Protein AF-A0A9D6PJ74-F1 (afdb_monomer_lite)

Structure (mmCIF, N/CA/C/O backbone):
data_AF-A0A9D6PJ74-F1
#
_entry.id   AF-A0A9D6PJ74-F1
#
loop_
_atom_site.group_PDB
_atom_site.id
_atom_site.type_symbol
_atom_site.label_atom_id
_atom_site.label_alt_id
_atom_site.label_comp_id
_atom_site.label_asym_id
_atom_site.label_entity_id
_atom_site.label_seq_id
_atom_site.pdbx_PDB_ins_code
_atom_site.Cartn_x
_atom_site.Cartn_y
_atom_site.Cartn_z
_atom_site.occupancy
_atom_site.B_iso_or_equiv
_atom_site.auth_seq_id
_atom_site.auth_comp_id
_atom_site.auth_asym_id
_atom_site.auth_atom_id
_atom_site.pdbx_PDB_model_num
ATOM 1 N N . LEU A 1 1 ? -11.840 10.602 3.437 1.00 65.25 1 LEU A N 1
ATOM 2 C CA . LEU A 1 1 ? -12.946 9.617 3.518 1.00 65.25 1 LEU A CA 1
ATOM 3 C C . LEU A 1 1 ? -13.606 9.613 4.899 1.00 65.25 1 LEU A C 1
ATOM 5 O O . LEU A 1 1 ? -14.796 9.849 4.939 1.00 65.25 1 LEU A O 1
ATOM 9 N N . CYS A 1 2 ? -12.887 9.456 6.018 1.00 75.12 2 CYS A N 1
ATOM 10 C CA . CYS A 1 2 ? -13.463 9.627 7.372 1.00 75.12 2 CYS A CA 1
ATOM 11 C C . CYS A 1 2 ? -13.553 11.087 7.866 1.00 75.12 2 CYS A C 1
ATOM 13 O O . CYS A 1 2 ? -14.169 11.369 8.891 1.00 75.12 2 CYS A O 1
ATOM 15 N N . GLU A 1 3 ? -12.907 12.032 7.181 1.00 78.56 3 GLU A N 1
ATOM 16 C CA . GLU A 1 3 ? -13.025 13.457 7.505 1.00 78.56 3 GLU A CA 1
ATOM 17 C C . GLU A 1 3 ? -14.450 13.947 7.262 1.00 78.56 3 GLU A C 1
ATOM 19 O O . GLU A 1 3 ? -14.976 13.797 6.164 1.00 78.56 3 GLU A O 1
ATOM 24 N N . GLY A 1 4 ? -15.071 14.493 8.309 1.00 84.69 4 GLY A N 1
ATOM 25 C CA . GLY A 1 4 ? -16.483 14.882 8.303 1.00 84.69 4 GLY A CA 1
ATOM 26 C C . GLY A 1 4 ? -17.467 13.724 8.501 1.00 84.69 4 GLY A C 1
ATOM 27 O O . GLY A 1 4 ? -18.651 13.993 8.664 1.00 84.69 4 GLY A O 1
ATOM 28 N N . HIS A 1 5 ? -16.981 12.477 8.544 1.00 89.25 5 HIS A N 1
ATOM 29 C CA . HIS A 1 5 ? -17.800 11.261 8.559 1.00 89.25 5 HIS A CA 1
ATOM 30 C C . HIS A 1 5 ? -17.267 10.199 9.547 1.00 89.25 5 HIS A C 1
ATOM 32 O O . HIS A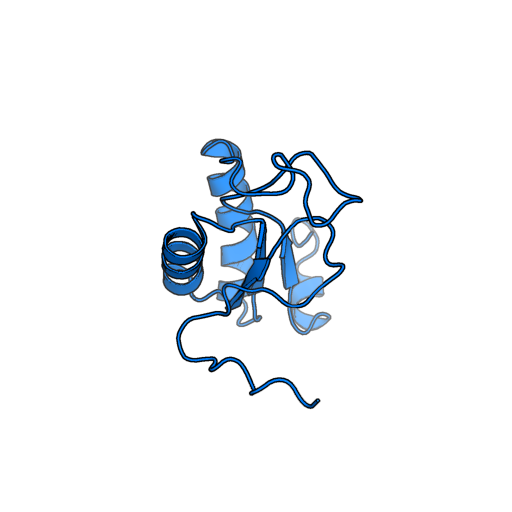 1 5 ? -16.845 9.113 9.130 1.00 89.25 5 HIS A O 1
ATOM 38 N N . PRO A 1 6 ? -17.207 10.495 10.863 1.00 90.00 6 PRO A N 1
ATOM 39 C CA . PRO A 1 6 ? -16.695 9.555 11.866 1.00 90.00 6 PRO A CA 1
ATOM 40 C C . PRO A 1 6 ? -17.534 8.273 11.990 1.00 90.00 6 PRO A C 1
ATOM 42 O O . PRO A 1 6 ? -17.010 7.243 12.411 1.00 90.00 6 PRO A O 1
ATOM 45 N N . GLU A 1 7 ? -18.808 8.305 11.594 1.00 93.06 7 GLU A N 1
ATOM 46 C CA . GLU A 1 7 ? -19.700 7.144 11.545 1.00 93.06 7 GLU A CA 1
ATOM 47 C C . GLU A 1 7 ? -19.166 6.022 10.652 1.00 93.06 7 GLU A C 1
ATOM 49 O O . GLU A 1 7 ? -19.468 4.856 10.882 1.00 93.06 7 GLU A O 1
ATOM 54 N N . LEU A 1 8 ? -18.321 6.338 9.667 1.00 91.50 8 LEU A N 1
ATOM 55 C CA . LEU A 1 8 ? -17.746 5.322 8.790 1.00 91.50 8 LEU A CA 1
ATOM 56 C C . LEU A 1 8 ? -16.874 4.320 9.553 1.00 91.50 8 LEU A C 1
ATOM 58 O O . LEU A 1 8 ? -16.770 3.175 9.118 1.00 91.50 8 LEU A O 1
ATOM 62 N N . PHE A 1 9 ? -16.292 4.701 10.697 1.00 93.75 9 PHE A N 1
ATOM 63 C CA . PHE A 1 9 ? -15.465 3.789 11.492 1.00 93.75 9 PHE A CA 1
ATOM 64 C C . PHE A 1 9 ? -16.248 2.623 12.106 1.00 93.75 9 PHE A C 1
ATOM 66 O O . PHE A 1 9 ? -15.641 1.602 12.408 1.00 93.75 9 PHE A O 1
ATOM 73 N N . SER A 1 10 ? -17.567 2.747 12.289 1.00 94.50 10 SER A N 1
ATOM 74 C CA . SER A 1 10 ? -18.410 1.645 12.777 1.00 94.50 10 SER A CA 1
ATOM 75 C C . SER A 1 10 ? -19.073 0.843 11.657 1.00 94.50 10 SER A C 1
ATOM 77 O O . SER A 1 10 ? -19.746 -0.147 11.939 1.00 94.50 10 SER A O 1
ATOM 79 N N . ILE A 1 11 ? -18.919 1.277 10.404 1.00 95.69 11 ILE A N 1
ATOM 80 C CA . ILE A 1 11 ? -19.569 0.673 9.235 1.00 95.69 11 ILE A CA 1
ATOM 81 C C . ILE A 1 11 ? -18.594 -0.211 8.455 1.00 95.69 11 ILE A C 1
ATOM 83 O O . ILE A 1 11 ? -19.013 -1.205 7.868 1.00 95.69 11 ILE A O 1
ATOM 87 N N . ILE A 1 12 ? -17.311 0.155 8.418 1.00 95.31 12 ILE A N 1
ATOM 88 C CA . ILE A 1 12 ? -16.294 -0.579 7.661 1.00 95.31 12 ILE A CA 1
ATOM 89 C C . ILE A 1 12 ? -15.500 -1.524 8.562 1.00 95.31 12 ILE A C 1
ATOM 91 O O . ILE A 1 12 ? -15.182 -1.195 9.701 1.00 95.31 12 ILE A O 1
ATOM 95 N N . ASP A 1 13 ? -15.071 -2.647 7.996 1.00 97.44 13 ASP A N 1
ATOM 96 C CA . ASP A 1 13 ? -14.175 -3.593 8.670 1.00 97.44 13 ASP A CA 1
ATOM 97 C C . ASP A 1 13 ? -12.688 -3.256 8.476 1.00 97.44 13 ASP A C 1
ATOM 99 O O . ASP A 1 13 ? -11.821 -3.920 9.039 1.00 97.44 13 ASP A O 1
ATOM 103 N N . GLY A 1 14 ? -12.366 -2.254 7.654 1.00 96.31 14 GLY A N 1
ATOM 104 C CA . GLY A 1 14 ? -10.998 -1.871 7.322 1.00 96.31 14 GLY A CA 1
ATOM 105 C C . GLY A 1 14 ? -10.913 -0.921 6.133 1.00 96.31 14 GLY A C 1
ATOM 106 O O . GLY A 1 14 ? -11.917 -0.590 5.503 1.00 96.31 14 GLY A O 1
ATOM 107 N N . ILE A 1 15 ? -9.693 -0.496 5.814 1.00 97.00 15 ILE A N 1
ATOM 108 C CA . ILE A 1 15 ? -9.403 0.358 4.657 1.00 97.00 15 ILE A CA 1
ATOM 109 C C . ILE A 1 15 ? -8.139 -0.113 3.942 1.00 97.00 15 ILE A C 1
ATOM 111 O O . ILE A 1 15 ? -7.214 -0.618 4.579 1.00 97.00 15 ILE A O 1
ATOM 115 N N . ALA A 1 16 ? -8.092 0.072 2.624 1.00 97.62 16 ALA A N 1
ATOM 116 C CA . ALA A 1 16 ? -6.891 -0.110 1.824 1.00 97.62 16 ALA A CA 1
ATOM 117 C C . ALA A 1 16 ? -6.444 1.228 1.224 1.00 97.62 16 ALA A C 1
ATOM 119 O O . ALA A 1 16 ? -7.279 2.006 0.764 1.00 97.62 16 ALA A O 1
ATOM 120 N N . GLN A 1 17 ? -5.136 1.469 1.218 1.00 97.75 17 GLN A N 1
ATOM 121 C CA . GLN A 1 17 ? -4.503 2.562 0.485 1.00 97.75 17 GLN A CA 1
ATOM 122 C C . GLN A 1 17 ? -3.506 1.978 -0.510 1.00 97.75 17 GLN A C 1
ATOM 124 O O . GLN A 1 17 ? -2.742 1.071 -0.177 1.00 97.75 17 GLN A O 1
ATOM 129 N N . GLU A 1 18 ? -3.516 2.513 -1.724 1.00 97.50 18 GLU A N 1
ATOM 130 C CA . GLU A 1 18 ? -2.525 2.204 -2.748 1.00 97.50 18 GLU A CA 1
ATOM 131 C C . GLU A 1 18 ? -1.380 3.218 -2.701 1.00 97.50 18 GLU A C 1
ATOM 133 O O . GLU A 1 18 ? -1.627 4.411 -2.508 1.00 97.50 18 GLU A O 1
ATOM 138 N N . ALA A 1 19 ? -0.157 2.730 -2.910 1.00 97.44 19 ALA A N 1
ATOM 139 C CA . ALA A 1 19 ? 1.057 3.503 -3.138 1.00 97.44 19 ALA A CA 1
ATOM 140 C C . ALA A 1 19 ? 1.237 4.654 -2.139 1.00 97.44 19 ALA A C 1
ATOM 142 O O . ALA A 1 19 ? 1.127 5.824 -2.504 1.00 97.44 19 ALA A O 1
ATOM 143 N N . ILE A 1 20 ? 1.514 4.344 -0.867 1.00 98.38 20 ILE A N 1
ATOM 144 C CA . ILE A 1 20 ? 1.881 5.394 0.092 1.00 98.38 20 ILE A CA 1
ATOM 145 C C . ILE A 1 20 ? 3.270 5.906 -0.278 1.00 98.38 20 ILE A C 1
ATOM 147 O O . ILE A 1 20 ? 3.438 7.102 -0.512 1.00 98.38 20 ILE A O 1
ATOM 151 N N . TRP A 1 21 ? 4.248 5.003 -0.382 1.00 98.69 21 TRP A N 1
ATOM 152 C CA . TRP A 1 21 ? 5.646 5.361 -0.641 1.00 98.69 21 TRP A CA 1
ATOM 153 C C . TRP A 1 21 ? 6.080 5.145 -2.089 1.00 98.69 21 TRP A C 1
ATOM 155 O O . TRP A 1 21 ? 6.863 5.951 -2.593 1.00 98.69 21 TRP A O 1
ATOM 165 N N . TYR A 1 22 ? 5.598 4.083 -2.734 1.00 98.31 22 TYR A N 1
ATOM 166 C CA . TYR A 1 22 ? 6.036 3.648 -4.056 1.00 98.31 22 TYR A CA 1
ATOM 167 C C . TYR A 1 22 ? 4.840 3.405 -4.985 1.00 98.31 22 TYR A C 1
ATOM 169 O O . TYR A 1 22 ? 4.023 2.509 -4.756 1.00 98.31 22 TYR A O 1
ATOM 177 N N . ASP A 1 23 ? 4.767 4.197 -6.052 1.00 97.25 23 ASP A N 1
ATOM 178 C CA . ASP A 1 23 ?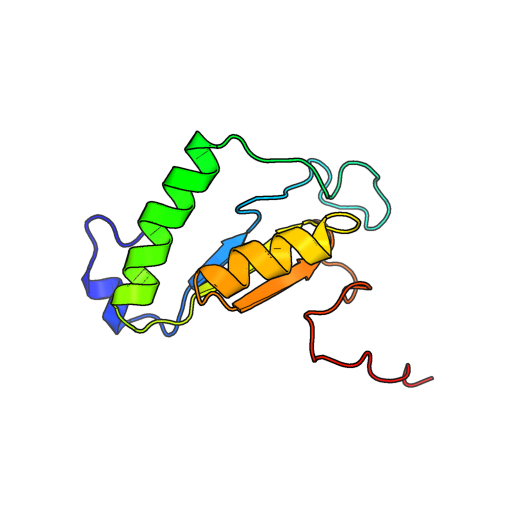 3.783 4.109 -7.131 1.00 97.25 23 ASP A CA 1
ATOM 179 C C . ASP A 1 23 ? 4.436 3.570 -8.427 1.00 97.25 23 ASP A C 1
ATOM 181 O O . ASP A 1 23 ? 5.561 3.064 -8.444 1.00 97.25 23 ASP A O 1
ATOM 185 N N . GLY A 1 24 ? 3.719 3.669 -9.538 1.00 94.06 24 GLY A N 1
ATOM 186 C CA . GLY A 1 24 ? 4.235 3.592 -10.895 1.00 94.06 24 GLY A CA 1
ATOM 187 C C . GLY A 1 24 ? 3.254 4.238 -11.863 1.00 94.06 24 GLY A C 1
ATOM 188 O O . GLY A 1 24 ? 2.059 4.204 -11.641 1.00 94.06 24 GLY A O 1
ATOM 189 N N . THR A 1 25 ? 3.704 4.816 -12.961 1.00 92.75 25 THR A N 1
ATOM 190 C CA . THR A 1 25 ? 2.842 5.494 -13.948 1.00 92.75 25 THR A CA 1
ATOM 191 C C . THR A 1 25 ? 2.142 4.575 -14.965 1.00 92.75 25 THR A C 1
ATOM 193 O O . THR A 1 25 ? 1.150 4.988 -15.564 1.00 92.75 25 THR A O 1
ATOM 196 N N . ALA A 1 26 ? 2.608 3.338 -15.166 1.00 90.06 26 ALA A N 1
ATOM 197 C CA . ALA A 1 26 ? 1.966 2.358 -16.055 1.00 90.06 26 ALA A CA 1
ATOM 198 C C . ALA A 1 26 ? 0.971 1.450 -15.318 1.00 90.06 26 ALA A C 1
ATOM 200 O O . ALA A 1 26 ? 1.268 0.978 -14.223 1.00 90.06 26 ALA A O 1
ATOM 201 N N . PHE A 1 27 ? -0.181 1.156 -15.932 1.00 87.44 27 PHE A N 1
ATOM 202 C CA . PHE A 1 27 ? -1.305 0.489 -15.254 1.00 87.44 27 PHE A CA 1
ATOM 20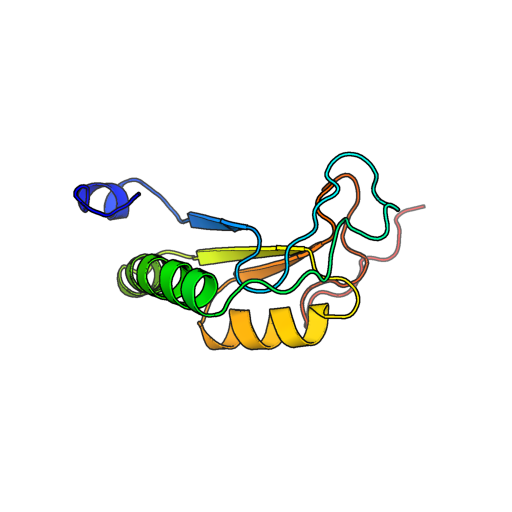3 C C . PHE A 1 27 ? -1.831 -0.789 -15.928 1.00 87.44 27 PHE A C 1
ATOM 205 O O . PHE A 1 27 ? -2.551 -1.538 -15.280 1.00 87.44 27 PHE A O 1
ATOM 212 N N . ASP A 1 28 ? -1.494 -1.083 -17.183 1.00 88.62 28 ASP A N 1
ATOM 213 C CA . ASP A 1 28 ? -2.109 -2.172 -17.962 1.00 88.62 28 ASP A CA 1
ATOM 214 C C . ASP A 1 28 ? -1.170 -3.358 -18.252 1.00 88.62 28 ASP A C 1
ATOM 216 O O . ASP A 1 28 ? -1.623 -4.499 -18.338 1.00 88.62 28 ASP A O 1
ATOM 220 N N . ASP A 1 29 ? 0.142 -3.129 -18.339 1.00 91.88 29 ASP A N 1
ATOM 221 C CA . ASP A 1 29 ? 1.137 -4.178 -18.591 1.00 91.88 29 ASP A CA 1
ATOM 222 C C . ASP A 1 29 ? 1.964 -4.520 -17.343 1.00 91.88 29 ASP A C 1
ATOM 224 O O . ASP A 1 29 ? 2.670 -3.690 -16.765 1.00 91.88 29 ASP A O 1
ATOM 228 N N . TRP A 1 30 ? 1.953 -5.806 -16.976 1.00 92.31 30 TRP A N 1
ATOM 229 C CA . TRP A 1 30 ? 2.762 -6.361 -15.892 1.00 92.31 30 TRP A CA 1
ATOM 230 C C . TRP A 1 30 ? 4.252 -6.053 -16.017 1.00 92.31 30 TRP A C 1
ATOM 232 O O . TRP A 1 30 ? 4.925 -5.920 -14.999 1.00 92.31 30 TRP A O 1
ATOM 242 N N . ASN A 1 31 ? 4.805 -5.995 -17.227 1.00 92.00 31 ASN A N 1
ATOM 243 C CA . ASN A 1 31 ? 6.243 -5.861 -17.452 1.00 92.00 31 ASN A CA 1
ATOM 244 C C . ASN A 1 31 ? 6.699 -4.431 -17.762 1.00 92.00 31 ASN A C 1
ATOM 246 O O . ASN A 1 31 ? 7.899 -4.229 -17.976 1.00 92.00 31 ASN A O 1
ATOM 250 N N . GLN A 1 32 ? 5.797 -3.446 -17.754 1.00 93.69 32 GLN A N 1
ATOM 251 C CA . GLN A 1 32 ? 6.187 -2.060 -17.986 1.00 93.69 32 GLN A CA 1
ATOM 252 C C . GLN A 1 32 ? 7.075 -1.532 -16.854 1.00 93.69 32 GLN A C 1
ATOM 254 O O . GLN A 1 32 ? 6.775 -1.659 -15.667 1.00 93.69 32 GLN A O 1
ATOM 259 N N . LYS A 1 33 ? 8.224 -0.964 -17.243 1.00 92.12 33 LYS A N 1
ATOM 260 C CA . LYS A 1 33 ? 9.301 -0.564 -16.320 1.00 92.12 33 LYS A CA 1
ATOM 261 C C . LYS A 1 33 ? 8.915 0.591 -15.403 1.00 92.12 33 LYS A C 1
ATOM 263 O O . LYS A 1 33 ? 9.478 0.696 -14.327 1.00 92.12 33 LYS A O 1
ATOM 268 N N . ASN A 1 34 ? 7.994 1.434 -15.846 1.00 94.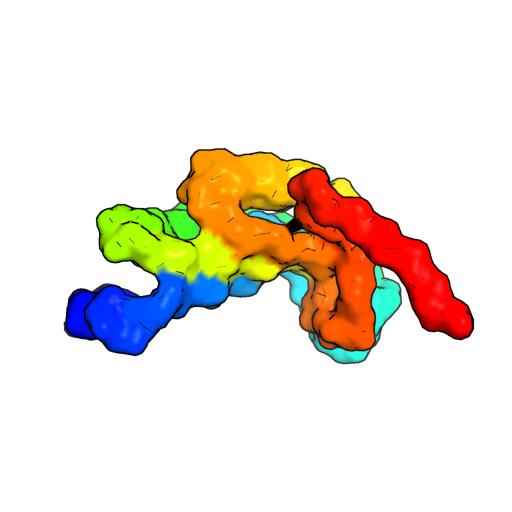25 34 ASN A N 1
ATOM 269 C CA . ASN A 1 34 ? 7.443 2.556 -15.099 1.00 94.25 34 ASN A CA 1
ATOM 270 C C . ASN A 1 34 ? 6.160 2.165 -14.346 1.00 94.25 34 ASN A C 1
ATOM 272 O O . ASN A 1 34 ? 5.371 3.034 -14.028 1.00 94.25 34 ASN A O 1
ATOM 276 N N . GLY A 1 35 ? 5.889 0.875 -14.113 1.00 94.06 35 GLY A N 1
ATOM 277 C CA . GLY A 1 35 ? 4.704 0.408 -13.378 1.00 94.06 35 GLY A CA 1
ATOM 278 C C . GLY A 1 35 ? 4.931 0.156 -11.881 1.00 94.06 35 GLY A C 1
ATOM 279 O O . GLY A 1 35 ? 4.085 -0.489 -11.256 1.00 94.06 35 GLY A O 1
ATOM 280 N N . PHE A 1 36 ? 6.089 0.552 -11.336 1.00 95.88 36 PHE A N 1
ATOM 281 C CA . PHE A 1 36 ? 6.488 0.336 -9.939 1.00 95.88 36 PHE A CA 1
ATOM 282 C C . PHE A 1 36 ? 7.768 1.121 -9.572 1.00 95.88 36 PHE A C 1
ATOM 284 O O . PHE A 1 36 ? 8.502 1.556 -10.456 1.00 95.88 36 PHE A O 1
ATOM 291 N N . ASP A 1 37 ? 8.089 1.159 -8.274 1.00 97.31 37 ASP A N 1
ATOM 292 C CA . ASP A 1 37 ? 9.277 1.760 -7.642 1.00 97.31 37 ASP A CA 1
ATOM 293 C C . ASP A 1 37 ? 9.404 3.297 -7.802 1.00 97.31 37 ASP A C 1
ATOM 295 O O . ASP A 1 37 ? 10.445 3.850 -7.435 1.00 97.31 37 ASP A O 1
ATOM 299 N N . ASP A 1 38 ? 8.365 3.992 -8.281 1.00 97.31 38 ASP A N 1
ATOM 300 C CA . ASP A 1 38 ? 8.347 5.458 -8.373 1.00 97.31 38 ASP A CA 1
ATOM 301 C C . ASP A 1 38 ? 8.062 6.059 -6.984 1.00 97.31 38 ASP A C 1
ATOM 303 O O . ASP A 1 38 ? 7.019 5.807 -6.388 1.00 97.31 38 ASP A O 1
ATOM 307 N N . GLU A 1 39 ? 8.994 6.839 -6.432 1.00 98.19 39 GLU A N 1
ATOM 308 C CA . GLU A 1 39 ? 8.857 7.413 -5.085 1.00 98.19 39 GLU A CA 1
ATOM 309 C C . GLU A 1 39 ? 7.849 8.569 -5.047 1.00 98.19 39 GLU A C 1
ATOM 311 O O . GLU A 1 39 ? 7.947 9.532 -5.812 1.00 98.19 39 GLU A O 1
ATOM 316 N N . ASN A 1 40 ? 6.916 8.511 -4.096 1.00 98.31 40 ASN A N 1
ATOM 317 C CA . ASN A 1 40 ? 6.014 9.622 -3.821 1.00 98.31 40 ASN A CA 1
ATOM 318 C C . ASN A 1 40 ? 6.715 10.771 -3.091 1.00 98.31 40 ASN A C 1
ATOM 320 O O . ASN A 1 40 ? 7.653 10.585 -2.313 1.00 98.31 40 ASN A O 1
ATOM 324 N N . GLN A 1 41 ? 6.196 11.985 -3.290 1.00 98.06 41 GLN A N 1
ATOM 325 C CA . GLN A 1 41 ? 6.636 13.160 -2.541 1.00 98.06 41 GLN A CA 1
ATOM 326 C C . GLN A 1 41 ? 6.317 13.011 -1.050 1.00 98.06 41 GLN A C 1
ATOM 328 O O . GLN A 1 41 ? 5.252 12.517 -0.677 1.00 98.06 41 GLN A O 1
ATOM 333 N N . SER A 1 42 ? 7.206 13.510 -0.187 1.00 97.81 42 SER A N 1
ATOM 334 C CA . SER A 1 42 ? 7.053 13.391 1.268 1.00 97.81 42 SER A CA 1
ATOM 335 C C . SER A 1 42 ? 5.758 14.015 1.790 1.00 97.81 42 SER A C 1
ATOM 337 O O . SER A 1 42 ? 5.127 13.447 2.669 1.00 97.81 42 SER A O 1
ATOM 339 N N . SER A 1 43 ? 5.304 15.129 1.213 1.00 98.00 43 SER A N 1
ATOM 340 C CA . SER A 1 43 ? 4.037 15.768 1.595 1.00 98.00 43 SER A CA 1
ATOM 341 C C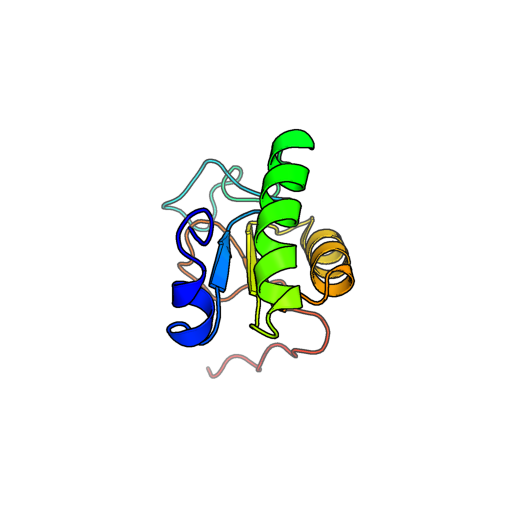 . SER A 1 43 ? 2.817 14.880 1.335 1.00 98.00 43 SER A C 1
ATOM 343 O O . SER A 1 43 ? 1.879 14.876 2.129 1.00 98.00 43 SER A O 1
ATOM 345 N N . LEU A 1 44 ? 2.830 14.106 0.246 1.00 97.75 44 LEU A N 1
ATOM 346 C CA . LEU A 1 44 ? 1.774 13.146 -0.066 1.00 97.75 44 LEU A CA 1
ATOM 347 C C . LEU A 1 44 ? 1.827 11.945 0.885 1.00 97.75 44 LEU A C 1
ATOM 349 O O . LEU A 1 44 ? 0.793 11.514 1.394 1.00 97.75 44 LEU A O 1
ATOM 353 N N . VAL A 1 45 ? 3.034 11.451 1.170 1.00 98.44 45 VAL A N 1
ATOM 354 C CA . VAL A 1 45 ? 3.268 10.395 2.166 1.00 98.44 45 VAL A CA 1
ATOM 355 C C . VAL A 1 45 ? 2.718 10.815 3.534 1.00 98.44 45 VAL A C 1
ATOM 357 O O . VAL A 1 45 ? 1.951 10.070 4.144 1.00 98.44 45 VAL A O 1
ATOM 360 N N . ASP A 1 46 ? 3.065 12.017 3.998 1.00 98.00 46 ASP A N 1
ATOM 361 C CA . ASP A 1 46 ? 2.625 12.559 5.287 1.00 98.00 46 ASP A CA 1
ATOM 362 C C . ASP A 1 46 ? 1.103 12.726 5.338 1.00 98.00 46 ASP A C 1
ATOM 364 O O . ASP A 1 46 ? 0.471 12.397 6.345 1.00 98.00 46 ASP A O 1
ATOM 368 N N . TYR A 1 47 ? 0.499 13.177 4.235 1.00 96.69 47 TYR A N 1
ATOM 369 C CA . TYR A 1 47 ? -0.951 13.282 4.103 1.00 96.69 47 TYR A CA 1
ATOM 370 C C . TYR A 1 47 ? -1.642 11.919 4.253 1.00 96.69 47 TYR A C 1
ATOM 372 O O . TYR A 1 47 ? -2.562 11.786 5.066 1.00 96.69 47 TYR A O 1
ATOM 380 N N . TYR A 1 48 ? -1.183 10.891 3.530 1.00 97.38 48 TYR A N 1
ATOM 381 C CA . TYR A 1 48 ? -1.750 9.547 3.644 1.00 97.38 48 TYR A CA 1
ATOM 382 C C . TYR A 1 48 ? -1.598 8.981 5.052 1.00 97.38 48 TYR A C 1
ATOM 384 O O . TYR A 1 48 ? -2.580 8.517 5.630 1.00 97.38 48 TYR A O 1
ATOM 392 N N . ILE A 1 49 ? -0.403 9.068 5.638 1.00 97.38 49 ILE A N 1
ATOM 393 C CA . ILE A 1 49 ? -0.151 8.585 7.001 1.00 97.38 49 ILE A CA 1
ATOM 394 C C . ILE A 1 49 ? -1.070 9.295 8.002 1.00 97.38 49 ILE A C 1
ATOM 396 O O . ILE A 1 49 ? -1.702 8.635 8.824 1.00 97.38 49 ILE A O 1
ATOM 400 N N . GLY A 1 50 ? -1.211 10.621 7.907 1.00 95.81 50 GLY A N 1
ATOM 401 C CA . GLY A 1 50 ? -2.060 11.399 8.811 1.00 95.81 50 GLY A CA 1
ATOM 402 C C . GLY A 1 50 ? -3.542 11.010 8.763 1.00 95.81 50 GLY A C 1
ATOM 403 O O . GLY A 1 50 ? -4.247 11.133 9.770 1.00 95.81 50 GLY A O 1
ATOM 404 N N . LEU A 1 51 ? -4.027 10.522 7.619 1.00 95.06 51 LEU A N 1
ATOM 405 C CA . LEU A 1 51 ? -5.376 9.972 7.489 1.00 95.06 51 LEU A CA 1
ATOM 406 C C . LEU A 1 51 ? -5.461 8.532 8.000 1.00 95.06 51 LEU A C 1
ATOM 408 O O . LEU A 1 51 ? -6.354 8.209 8.783 1.00 95.06 51 LEU A O 1
ATOM 412 N N . LEU A 1 52 ? -4.541 7.668 7.575 1.00 96.62 52 LEU A N 1
ATOM 413 C CA . LEU A 1 52 ? -4.561 6.235 7.875 1.00 96.62 52 LEU A CA 1
ATOM 414 C C . LEU A 1 52 ? -4.311 5.932 9.354 1.00 96.62 52 LEU A C 1
ATOM 416 O O . LEU A 1 52 ? -4.925 5.015 9.904 1.00 96.62 52 LEU A O 1
ATOM 420 N N . ASP A 1 53 ? -3.501 6.747 10.031 1.00 95.44 53 ASP A N 1
ATOM 421 C CA . ASP A 1 53 ? -3.264 6.621 11.470 1.00 95.44 53 ASP A CA 1
ATOM 422 C C . ASP A 1 53 ? -4.561 6.817 12.279 1.00 95.44 53 ASP A C 1
ATOM 424 O O . ASP A 1 53 ? -4.705 6.239 13.357 1.00 95.44 53 ASP A O 1
ATOM 428 N N . ARG A 1 54 ? -5.569 7.523 11.740 1.00 95.12 54 ARG A N 1
ATOM 429 C CA . ARG A 1 54 ? -6.897 7.640 12.375 1.00 95.12 54 ARG A CA 1
ATOM 430 C C . ARG A 1 54 ? -7.676 6.327 12.321 1.00 95.12 54 ARG A C 1
ATOM 432 O O . ARG A 1 54 ? -8.286 5.947 13.315 1.00 95.12 54 ARG A O 1
ATOM 439 N N . TYR A 1 55 ? -7.611 5.605 11.202 1.00 96.00 55 TYR A N 1
ATOM 440 C CA . TYR A 1 55 ? -8.221 4.275 11.082 1.00 96.00 55 TYR A CA 1
ATOM 441 C C . TYR A 1 55 ? -7.524 3.270 12.003 1.00 96.00 55 TYR A C 1
ATOM 443 O O . TYR A 1 55 ? -8.192 2.507 12.700 1.00 96.00 55 TYR A O 1
ATOM 451 N N . LYS A 1 56 ? -6.186 3.324 12.091 1.00 95.69 56 LYS A N 1
ATOM 452 C CA . LYS A 1 56 ? -5.436 2.521 13.067 1.00 95.69 56 LYS A CA 1
ATOM 453 C C . LYS A 1 56 ? -5.824 2.835 14.506 1.00 95.69 56 LYS A C 1
ATOM 455 O O . LYS A 1 56 ? -6.009 1.902 15.283 1.00 95.69 56 LYS A O 1
ATOM 460 N N . ALA A 1 57 ? -5.959 4.113 14.856 1.00 94.81 57 ALA A N 1
ATOM 461 C CA . ALA A 1 57 ? -6.376 4.535 16.191 1.00 94.81 57 ALA A CA 1
ATOM 462 C C . ALA A 1 57 ? -7.804 4.075 16.533 1.00 94.81 57 ALA A C 1
ATOM 464 O O . ALA A 1 57 ? -8.078 3.754 17.685 1.00 94.81 57 ALA A O 1
ATOM 465 N N . ALA A 1 58 ? -8.686 3.970 15.534 1.00 95.31 58 ALA A N 1
ATOM 466 C CA . ALA A 1 58 ? -10.025 3.395 15.675 1.00 95.31 58 ALA A CA 1
ATOM 467 C C . ALA A 1 58 ? -10.036 1.853 15.776 1.00 95.31 58 ALA A C 1
ATOM 469 O O . ALA A 1 58 ? -11.102 1.252 15.866 1.00 95.31 58 ALA A O 1
ATOM 470 N N . GLY A 1 59 ? -8.870 1.197 15.758 1.00 96.31 59 GLY A N 1
ATOM 471 C CA . GLY A 1 59 ? -8.748 -0.261 15.840 1.00 96.31 59 GLY A CA 1
ATOM 472 C C . GLY A 1 59 ? -8.994 -0.992 14.518 1.00 96.31 59 GLY A C 1
ATOM 473 O O . GLY A 1 59 ? -8.981 -2.222 14.497 1.00 96.31 59 GLY A O 1
ATOM 474 N N . LEU A 1 60 ? -9.174 -0.266 13.413 1.00 97.25 60 LEU A N 1
ATOM 475 C CA . LEU A 1 60 ? -9.425 -0.862 12.107 1.00 97.25 60 LEU A CA 1
ATOM 476 C C . LEU A 1 60 ? -8.114 -1.325 11.444 1.00 97.25 60 LEU A C 1
ATOM 478 O O . LEU A 1 60 ? -7.070 -0.664 11.562 1.00 97.25 60 LEU A O 1
ATOM 482 N N . PRO A 1 61 ? -8.125 -2.458 10.722 1.00 98.12 61 PRO A N 1
ATOM 483 C CA . PRO A 1 61 ? -7.006 -2.859 9.888 1.00 98.12 61 PRO A CA 1
ATOM 484 C C . PRO A 1 61 ? -6.826 -1.872 8.727 1.00 98.12 61 PRO A C 1
ATOM 486 O O . PRO A 1 61 ? -7.776 -1.479 8.049 1.00 98.12 61 PRO A O 1
ATOM 489 N N . VAL A 1 62 ? -5.567 -1.502 8.495 1.00 98.25 62 VAL A N 1
ATOM 490 C CA . VAL A 1 62 ? -5.142 -0.686 7.355 1.00 98.25 62 VAL A CA 1
ATOM 491 C C . VAL A 1 62 ? -4.280 -1.560 6.462 1.00 98.25 62 VAL A C 1
ATOM 493 O O . VAL A 1 62 ? -3.194 -1.976 6.868 1.00 98.25 62 VAL A O 1
ATOM 496 N N . PHE A 1 63 ? -4.771 -1.849 5.264 1.00 98.12 63 PHE A N 1
ATOM 497 C CA . PHE A 1 63 ? -4.036 -2.552 4.222 1.00 98.12 63 PHE A CA 1
ATOM 498 C C . PHE A 1 63 ? -3.279 -1.537 3.366 1.00 98.12 63 PHE A C 1
ATOM 500 O O . PHE A 1 63 ? -3.832 -0.514 2.969 1.00 98.12 63 PHE A O 1
ATOM 507 N N . ASN A 1 64 ? -2.014 -1.818 3.073 1.00 97.94 64 ASN A N 1
ATOM 508 C CA . ASN A 1 64 ? -1.200 -0.966 2.214 1.00 97.94 64 ASN A CA 1
ATOM 509 C C . ASN A 1 64 ? -0.726 -1.756 0.993 1.00 97.94 64 ASN A C 1
ATOM 511 O O . ASN A 1 64 ? 0.070 -2.688 1.132 1.00 97.94 64 ASN A O 1
ATOM 515 N N . CYS A 1 65 ? -1.217 -1.382 -0.185 1.00 97.50 65 CYS A N 1
ATOM 516 C CA . CYS A 1 65 ? -0.814 -1.958 -1.458 1.00 97.50 65 CYS A CA 1
ATOM 517 C C . CYS A 1 65 ? 0.241 -1.069 -2.121 1.00 97.50 65 CYS A C 1
ATOM 519 O O . CYS A 1 65 ? -0.086 -0.046 -2.710 1.00 97.50 65 CYS A O 1
ATOM 521 N N . GLU A 1 66 ? 1.506 -1.466 -2.057 1.00 98.00 66 GLU A N 1
ATOM 522 C CA . GLU A 1 66 ? 2.619 -0.711 -2.636 1.00 98.00 66 GLU A CA 1
ATOM 523 C C . GLU A 1 66 ? 2.956 -1.229 -4.032 1.00 98.00 66 GLU A C 1
ATOM 525 O O . GLU A 1 66 ? 3.046 -2.443 -4.260 1.00 98.00 66 GLU A O 1
ATOM 530 N N . TYR A 1 67 ? 3.220 -0.320 -4.967 1.00 97.44 67 TYR A N 1
ATOM 531 C CA . TYR A 1 67 ? 3.721 -0.679 -6.287 1.00 97.44 67 TYR A CA 1
ATOM 532 C C . TYR A 1 67 ? 5.242 -0.682 -6.264 1.00 97.44 67 TYR A C 1
ATOM 534 O O . TYR A 1 67 ? 5.906 0.181 -6.822 1.00 97.44 67 TYR A O 1
ATOM 542 N N . ALA A 1 68 ? 5.803 -1.674 -5.574 1.00 96.94 68 ALA A N 1
ATOM 543 C CA . ALA A 1 68 ? 7.233 -1.811 -5.349 1.00 96.94 68 ALA A CA 1
ATOM 544 C C . ALA A 1 68 ? 7.730 -3.197 -5.771 1.00 96.94 68 ALA A C 1
ATOM 546 O O . ALA A 1 68 ? 7.148 -4.225 -5.416 1.00 96.94 68 ALA A O 1
ATOM 547 N N . LEU A 1 69 ? 8.859 -3.228 -6.480 1.00 95.00 69 LEU A N 1
ATOM 548 C CA . LEU A 1 69 ? 9.555 -4.453 -6.864 1.00 95.00 69 LEU A CA 1
ATOM 549 C C . LEU A 1 69 ? 10.945 -4.509 -6.233 1.00 95.00 69 LEU A C 1
ATOM 551 O O . LEU A 1 69 ? 11.225 -5.399 -5.432 1.00 95.00 69 LEU A O 1
ATOM 555 N N . LYS A 1 70 ? 11.830 -3.566 -6.571 1.00 96.06 70 LYS A N 1
ATOM 556 C CA . LYS A 1 70 ? 13.174 -3.491 -5.976 1.00 96.06 70 LYS A CA 1
ATOM 557 C C . LYS A 1 70 ? 13.132 -2.819 -4.610 1.00 96.06 70 LYS A C 1
ATOM 559 O O . LYS A 1 70 ? 13.966 -3.123 -3.761 1.00 96.06 70 LYS A O 1
ATOM 564 N N . LYS A 1 71 ? 12.157 -1.934 -4.395 1.00 97.44 71 LYS A N 1
ATOM 565 C CA . LYS A 1 71 ? 11.944 -1.216 -3.133 1.00 97.44 71 LYS A CA 1
ATOM 566 C C . LYS A 1 71 ? 11.036 -1.968 -2.159 1.00 97.44 71 LYS A C 1
ATOM 568 O O . LYS A 1 71 ? 10.839 -1.507 -1.041 1.00 97.44 71 LYS A O 1
ATOM 573 N N . ALA A 1 72 ? 10.539 -3.151 -2.533 1.00 97.25 72 ALA A N 1
ATOM 574 C CA . ALA A 1 72 ? 9.620 -3.933 -1.708 1.00 97.25 72 ALA A CA 1
ATOM 575 C C . ALA A 1 72 ? 10.113 -4.161 -0.259 1.00 97.25 72 ALA A C 1
ATOM 577 O O . ALA A 1 72 ? 9.313 -3.965 0.652 1.00 97.25 72 ALA A O 1
ATOM 578 N N . PRO A 1 73 ? 11.393 -4.501 0.020 1.00 96.38 73 PRO A N 1
ATOM 579 C CA . PRO A 1 73 ? 11.856 -4.659 1.404 1.00 96.38 73 PRO A CA 1
ATOM 580 C C . PRO A 1 73 ? 11.704 -3.394 2.259 1.00 96.38 73 PRO A C 1
ATOM 582 O O . PRO A 1 73 ? 11.309 -3.481 3.420 1.00 96.38 73 PRO A O 1
ATOM 585 N N . ASP A 1 74 ? 11.987 -2.227 1.682 1.00 97.81 74 ASP A N 1
ATOM 586 C CA . ASP A 1 74 ? 11.847 -0.939 2.361 1.00 97.81 74 ASP A CA 1
ATOM 587 C C . ASP A 1 74 ? 10.367 -0.571 2.557 1.00 97.81 74 ASP A C 1
ATOM 589 O O . ASP A 1 74 ? 9.959 -0.216 3.663 1.00 97.81 74 ASP A O 1
ATOM 593 N N . ALA A 1 75 ? 9.544 -0.770 1.526 1.00 98.00 75 ALA A N 1
ATOM 594 C CA . ALA A 1 75 ? 8.100 -0.566 1.586 1.00 98.00 75 ALA A CA 1
ATOM 595 C C . ALA A 1 75 ? 7.440 -1.428 2.681 1.00 98.00 75 ALA A C 1
ATOM 597 O O . ALA A 1 75 ? 6.646 -0.935 3.487 1.00 98.00 75 ALA A O 1
ATOM 598 N N . TYR A 1 76 ? 7.827 -2.706 2.768 1.00 97.69 76 TYR A N 1
ATOM 599 C CA . TYR A 1 76 ? 7.384 -3.613 3.825 1.00 97.69 76 TYR A CA 1
ATOM 600 C C . TYR A 1 76 ? 7.784 -3.117 5.213 1.00 97.69 76 TYR A C 1
ATOM 602 O O . TYR A 1 76 ? 6.935 -3.068 6.102 1.00 97.69 76 TYR A O 1
ATOM 610 N N . LEU A 1 77 ? 9.045 -2.715 5.398 1.00 97.19 77 LEU A N 1
ATOM 611 C CA . LEU A 1 77 ? 9.538 -2.209 6.678 1.00 97.19 77 LEU A CA 1
ATOM 612 C C . LEU A 1 77 ? 8.779 -0.951 7.118 1.00 97.19 77 LEU A C 1
ATOM 614 O O . LEU A 1 77 ? 8.278 -0.903 8.242 1.00 97.19 77 LEU A O 1
ATOM 618 N N . LYS A 1 78 ? 8.650 0.042 6.230 1.00 98.00 78 LYS A N 1
ATOM 619 C CA . LYS A 1 78 ? 7.930 1.295 6.501 1.00 98.00 78 LYS A CA 1
ATOM 620 C C . LYS A 1 78 ? 6.474 1.031 6.876 1.00 98.00 78 LYS A C 1
ATOM 622 O O . LYS A 1 78 ? 6.018 1.488 7.924 1.00 98.00 78 LYS A O 1
ATOM 627 N N . SER A 1 79 ? 5.772 0.230 6.081 1.00 97.56 79 SER A N 1
ATOM 628 C CA . SER A 1 79 ? 4.364 -0.099 6.309 1.00 97.56 79 SER A CA 1
ATOM 629 C C . SER A 1 79 ? 4.140 -0.863 7.615 1.00 97.56 79 SER A C 1
ATOM 631 O O . SER A 1 79 ? 3.319 -0.473 8.447 1.00 97.56 79 SER A O 1
ATOM 633 N N . SER A 1 80 ? 4.924 -1.915 7.863 1.00 96.06 80 SER A N 1
ATOM 634 C CA . SER A 1 80 ? 4.811 -2.687 9.101 1.00 96.06 80 SER A CA 1
ATOM 635 C C . SER A 1 80 ? 5.200 -1.870 10.336 1.00 96.06 80 SER A C 1
ATOM 637 O O . SER A 1 80 ? 4.596 -2.066 11.388 1.00 96.06 80 SER A O 1
ATOM 639 N N . SER A 1 81 ? 6.122 -0.904 10.222 1.00 96.94 81 SER A N 1
ATOM 640 C CA . SER A 1 81 ? 6.457 0.013 11.327 1.00 96.94 81 SER A CA 1
ATOM 641 C C . SER A 1 81 ? 5.279 0.898 11.764 1.00 96.94 81 SER A C 1
ATOM 643 O O . SER A 1 81 ? 5.217 1.317 12.917 1.00 96.94 81 SER A O 1
ATOM 645 N N . LYS A 1 82 ? 4.311 1.129 10.867 1.00 97.38 82 LYS A N 1
ATOM 646 C CA . LYS A 1 82 ? 3.047 1.827 11.146 1.00 97.38 82 LYS A CA 1
ATOM 647 C C . LYS A 1 82 ? 1.939 0.899 11.663 1.00 97.38 82 LYS A C 1
ATOM 649 O O . LYS A 1 82 ? 0.835 1.345 11.963 1.00 97.38 82 LYS A O 1
ATOM 654 N N . GLY A 1 83 ? 2.207 -0.403 11.764 1.00 96.56 83 GLY A N 1
ATOM 655 C CA . GLY A 1 83 ? 1.201 -1.409 12.108 1.00 96.56 83 GLY A CA 1
ATOM 656 C C . GLY A 1 83 ? 0.171 -1.640 10.997 1.00 96.56 83 GLY A C 1
ATOM 657 O O . GLY A 1 83 ? -0.945 -2.093 11.280 1.00 96.56 83 GL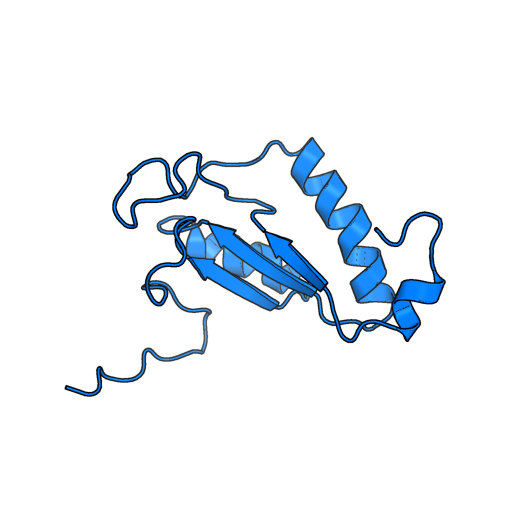Y A O 1
ATOM 658 N N . TYR A 1 84 ? 0.514 -1.295 9.752 1.00 97.50 84 TYR A N 1
ATOM 659 C CA . TYR A 1 84 ? -0.295 -1.587 8.570 1.00 97.50 84 TYR A CA 1
ATOM 660 C C . TYR A 1 84 ? -0.019 -3.018 8.076 1.00 97.50 84 TYR A C 1
ATOM 662 O O . TYR A 1 84 ? 0.966 -3.651 8.466 1.00 97.50 84 TYR A O 1
ATOM 670 N N . ILE A 1 85 ? -0.896 -3.528 7.210 1.00 97.00 85 ILE A N 1
ATOM 671 C CA . ILE A 1 85 ? -0.816 -4.855 6.589 1.00 97.00 85 ILE A CA 1
ATOM 672 C C . ILE A 1 85 ? -0.352 -4.675 5.133 1.00 97.00 85 ILE A C 1
ATOM 674 O O . ILE A 1 85 ? -1.168 -4.331 4.275 1.00 97.00 85 ILE A O 1
ATOM 678 N N . PRO A 1 86 ? 0.946 -4.848 4.830 1.00 96.88 86 PRO A N 1
ATOM 679 C CA . PRO A 1 86 ? 1.477 -4.528 3.511 1.00 96.88 86 PRO A CA 1
ATOM 680 C C . PRO A 1 86 ? 1.354 -5.653 2.482 1.00 96.88 86 PRO A C 1
ATOM 682 O O . PRO A 1 86 ? 1.536 -6.832 2.787 1.00 96.88 86 PRO A O 1
ATOM 685 N N . TYR A 1 87 ? 1.216 -5.258 1.221 1.00 96.81 87 TYR A N 1
ATOM 686 C CA . TYR A 1 87 ? 1.386 -6.101 0.046 1.00 96.81 87 TYR A CA 1
ATOM 687 C C . TYR A 1 87 ? 2.083 -5.300 -1.061 1.00 96.81 87 TYR A C 1
ATOM 689 O O . TYR A 1 87 ? 1.562 -4.290 -1.511 1.00 96.81 87 TYR A O 1
ATOM 697 N N . CYS A 1 88 ? 3.270 -5.733 -1.492 1.00 96.94 88 CYS A N 1
ATOM 698 C CA . CYS A 1 88 ? 3.987 -5.126 -2.611 1.00 96.94 88 CYS A CA 1
ATOM 699 C C . CYS A 1 88 ? 3.688 -5.897 -3.892 1.00 96.94 88 CYS A C 1
ATOM 701 O O . CYS A 1 88 ? 3.751 -7.129 -3.905 1.00 96.94 88 CYS A O 1
ATOM 703 N N . THR A 1 89 ? 3.403 -5.189 -4.975 1.00 95.69 89 THR A N 1
ATOM 704 C CA . THR A 1 89 ? 3.064 -5.757 -6.282 1.00 95.69 89 THR A CA 1
ATOM 705 C C . THR A 1 89 ? 3.444 -4.783 -7.402 1.00 95.69 89 THR A C 1
ATOM 707 O O . THR A 1 89 ? 4.175 -3.823 -7.184 1.00 95.69 89 THR A O 1
ATOM 710 N N . ARG A 1 90 ? 2.983 -5.039 -8.625 1.00 94.94 90 ARG A N 1
ATOM 711 C CA . ARG A 1 90 ? 3.040 -4.090 -9.743 1.00 94.94 90 ARG A CA 1
ATOM 712 C C . ARG A 1 90 ? 1.653 -3.514 -9.993 1.00 94.94 90 ARG A C 1
ATOM 714 O O . ARG A 1 90 ? 0.667 -4.231 -9.809 1.00 94.94 90 ARG A O 1
ATOM 721 N N . ARG A 1 91 ? 1.587 -2.274 -10.484 1.00 94.75 91 ARG A N 1
ATOM 722 C CA . ARG A 1 91 ? 0.329 -1.525 -10.647 1.00 94.75 91 ARG A CA 1
ATOM 723 C C . ARG A 1 91 ? -0.729 -2.210 -11.513 1.00 94.75 91 ARG A C 1
ATOM 725 O O . ARG A 1 91 ? -1.911 -2.064 -11.245 1.00 94.75 91 ARG A O 1
ATOM 732 N N . SER A 1 92 ? -0.326 -3.043 -12.475 1.00 93.56 92 SER A N 1
ATOM 733 C CA . SER A 1 92 ? -1.283 -3.815 -13.290 1.00 93.56 92 SER A CA 1
ATOM 734 C C . SER A 1 92 ? -2.080 -4.886 -12.537 1.00 93.56 92 SER A C 1
ATOM 736 O O . SER A 1 92 ? -3.068 -5.375 -13.075 1.00 93.56 92 SER A O 1
ATOM 738 N N . LEU A 1 93 ? -1.634 -5.321 -11.347 1.00 93.62 93 LEU A N 1
ATOM 739 C CA . LEU A 1 93 ? -2.296 -6.338 -10.509 1.00 93.62 93 LEU A CA 1
ATOM 740 C C . LEU A 1 93 ? -2.652 -7.671 -11.210 1.00 93.62 93 LEU A C 1
ATOM 742 O O . LEU A 1 93 ? -3.385 -8.490 -10.665 1.00 93.62 93 LEU A O 1
ATOM 746 N N . SER A 1 94 ? -2.097 -7.938 -12.395 1.00 93.69 94 SER A N 1
ATOM 747 C CA . SER A 1 94 ? -2.499 -9.068 -13.247 1.00 93.69 94 SER A CA 1
ATOM 748 C C . SER A 1 94 ? -1.875 -10.415 -12.858 1.00 93.69 94 SER A C 1
ATOM 750 O O . SER A 1 94 ? -2.221 -11.449 -13.432 1.00 93.69 94 SER A O 1
ATOM 752 N N . LYS A 1 95 ? -0.938 -10.430 -11.899 1.00 93.94 95 LYS A N 1
ATOM 753 C CA . LYS A 1 95 ? -0.264 -11.635 -11.392 1.00 93.94 95 LYS A CA 1
ATOM 754 C C . LYS A 1 95 ? -0.007 -11.526 -9.890 1.00 93.94 95 LYS A C 1
ATOM 756 O O . LYS A 1 95 ? 0.044 -10.434 -9.326 1.00 93.94 95 LYS A O 1
ATOM 761 N N . LEU A 1 96 ? 0.221 -12.672 -9.248 1.00 91.75 96 LEU A N 1
ATOM 762 C CA . LEU A 1 96 ? 0.702 -12.707 -7.868 1.00 91.75 96 LEU A CA 1
ATOM 763 C C . LEU A 1 96 ? 2.097 -12.086 -7.761 1.00 91.75 96 LEU A C 1
ATOM 765 O O . LEU A 1 96 ? 2.954 -12.276 -8.630 1.00 91.75 96 LEU A O 1
ATOM 769 N N . SER A 1 97 ? 2.329 -11.381 -6.656 1.00 91.38 97 SER A N 1
ATOM 770 C CA . SER A 1 97 ? 3.610 -10.742 -6.394 1.00 91.38 97 SER A CA 1
ATOM 771 C C . SER A 1 97 ? 4.756 -11.750 -6.332 1.00 91.38 97 SER A C 1
ATOM 773 O O . SER A 1 97 ? 4.688 -12.799 -5.685 1.00 91.38 97 SER A O 1
ATOM 775 N N . THR A 1 98 ? 5.867 -11.399 -6.976 1.00 89.75 98 THR A N 1
ATOM 776 C CA . THR A 1 98 ? 7.121 -12.153 -6.883 1.00 89.75 98 THR A CA 1
ATOM 777 C C . THR A 1 98 ? 7.942 -11.794 -5.644 1.00 89.75 98 THR A C 1
ATOM 779 O O . THR A 1 98 ? 8.953 -12.454 -5.389 1.00 89.75 98 THR A O 1
ATOM 782 N N . THR A 1 99 ? 7.506 -10.793 -4.881 1.00 88.88 99 THR A N 1
ATOM 783 C CA . THR A 1 99 ? 8.125 -10.269 -3.658 1.00 88.88 99 THR A CA 1
ATOM 784 C C . THR A 1 99 ? 7.085 -10.276 -2.534 1.00 88.88 99 THR A C 1
ATOM 786 O O . THR A 1 99 ? 6.629 -9.208 -2.146 1.00 88.88 99 THR A O 1
ATOM 789 N N . PRO A 1 100 ? 6.638 -11.454 -2.054 1.00 87.00 100 PRO A N 1
ATOM 790 C CA . PRO A 1 100 ? 5.601 -11.528 -1.027 1.00 87.00 100 PRO A CA 1
ATOM 791 C C . PRO A 1 100 ? 6.077 -10.933 0.312 1.00 87.00 100 PRO A C 1
ATOM 793 O O . PRO A 1 100 ? 7.290 -10.843 0.538 1.00 87.00 100 PRO A O 1
ATOM 796 N N . PRO A 1 101 ? 5.147 -10.577 1.222 1.00 86.25 101 PRO A N 1
ATOM 797 C CA . PRO A 1 101 ? 5.498 -10.046 2.535 1.00 86.25 101 PRO A CA 1
ATOM 798 C C . PRO A 1 101 ? 6.403 -11.007 3.325 1.00 86.25 101 PRO A C 1
ATOM 800 O O . PRO A 1 101 ? 6.243 -12.230 3.207 1.00 86.25 101 PRO A O 1
ATOM 803 N N . PRO A 1 102 ? 7.329 -10.494 4.158 1.00 81.19 102 PRO A N 1
ATOM 804 C CA . PRO A 1 102 ? 8.158 -11.332 5.019 1.00 81.19 102 PRO A CA 1
ATOM 805 C C . PRO A 1 102 ? 7.311 -12.318 5.839 1.00 81.19 102 PRO A C 1
ATOM 807 O O . PRO A 1 102 ? 6.286 -11.951 6.405 1.00 81.19 102 PRO A O 1
ATOM 810 N N . GLY A 1 103 ? 7.727 -13.585 5.890 1.00 76.81 103 GLY A N 1
ATOM 811 C CA . GLY A 1 103 ? 6.999 -14.650 6.595 1.00 76.81 103 GLY A CA 1
ATOM 812 C C . GLY A 1 103 ? 5.956 -15.398 5.753 1.00 76.81 103 GLY A C 1
ATOM 813 O O . GLY A 1 103 ? 5.622 -16.532 6.095 1.00 76.81 103 GLY A O 1
ATOM 814 N N . MET A 1 104 ? 5.519 -14.857 4.608 1.00 69.12 104 MET A N 1
ATOM 815 C CA . MET A 1 104 ? 4.728 -15.615 3.632 1.00 69.12 104 MET A CA 1
ATOM 816 C C . MET A 1 104 ? 5.657 -16.357 2.665 1.00 69.12 104 MET A C 1
ATOM 818 O O . MET A 1 104 ? 6.309 -15.764 1.804 1.00 69.12 104 MET A O 1
ATOM 822 N N . LYS A 1 105 ? 5.737 -17.686 2.795 1.00 55.84 105 LYS A N 1
ATOM 823 C CA . LYS A 1 105 ? 6.457 -18.519 1.822 1.00 55.84 105 LYS A CA 1
ATOM 824 C C . LYS A 1 105 ? 5.693 -18.510 0.498 1.00 55.84 105 LYS A C 1
ATOM 826 O O . LYS A 1 105 ? 4.475 -18.663 0.490 1.00 55.84 105 LYS A O 1
ATOM 831 N N . LYS A 1 106 ? 6.407 -18.401 -0.629 1.00 56.62 106 LYS A N 1
ATOM 832 C CA . LYS A 1 106 ? 5.832 -18.729 -1.941 1.00 56.62 106 LYS A CA 1
ATOM 833 C C . LYS A 1 106 ? 5.343 -20.174 -1.871 1.00 56.62 106 LYS A C 1
ATOM 835 O O . LYS A 1 106 ? 6.161 -21.076 -1.679 1.00 56.62 106 LYS A O 1
ATOM 840 N N . ASN A 1 107 ? 4.039 -20.400 -2.005 1.00 52.41 107 ASN A N 1
ATOM 841 C CA . ASN A 1 107 ? 3.556 -21.751 -2.257 1.00 52.41 107 ASN A CA 1
ATOM 842 C C . ASN A 1 107 ? 4.240 -22.243 -3.535 1.00 52.41 107 ASN A C 1
ATOM 844 O O . ASN A 1 107 ? 4.313 -21.508 -4.523 1.00 52.41 107 ASN A O 1
ATOM 848 N N . LYS A 1 108 ? 4.806 -23.457 -3.484 1.00 48.94 108 LYS A N 1
ATOM 849 C CA . LYS A 1 108 ? 5.304 -24.141 -4.681 1.00 48.94 108 LYS A CA 1
ATOM 850 C C . LYS A 1 108 ? 4.191 -24.086 -5.721 1.00 48.94 108 LYS A C 1
ATOM 852 O O . LYS A 1 108 ? 3.056 -24.426 -5.390 1.00 48.94 108 LYS A O 1
ATOM 857 N N . SER A 1 109 ? 4.519 -23.625 -6.927 1.00 52.72 109 SER A N 1
ATOM 858 C CA . SER A 1 109 ? 3.598 -23.633 -8.057 1.00 52.72 109 SER A CA 1
ATOM 859 C C . SER A 1 109 ? 2.923 -24.997 -8.128 1.00 52.72 109 SER A C 1
ATOM 861 O O . SER A 1 109 ? 3.604 -26.024 -8.157 1.00 52.72 109 SER A O 1
ATOM 863 N N . ILE A 1 110 ? 1.595 -24.996 -8.081 1.00 50.91 110 ILE A N 1
ATOM 864 C CA . ILE A 1 110 ? 0.802 -26.173 -8.406 1.00 50.91 110 ILE A CA 1
ATOM 865 C C . ILE A 1 110 ? 0.900 -26.257 -9.931 1.00 50.91 110 ILE A C 1
ATOM 867 O O . ILE A 1 110 ? 0.292 -25.443 -10.624 1.00 50.91 110 ILE A O 1
ATOM 871 N N . ASN A 1 111 ? 1.806 -27.109 -10.414 1.00 42.69 111 ASN A N 1
ATOM 872 C CA . ASN A 1 111 ? 1.888 -27.487 -11.824 1.00 42.69 111 ASN A CA 1
ATOM 873 C C . ASN A 1 111 ? 0.781 -28.488 -12.137 1.00 42.69 111 ASN A C 1
ATOM 875 O O . ASN A 1 111 ? 0.571 -29.384 -11.284 1.00 42.69 111 ASN A O 1
#

pLDDT: mean 91.43, std 11.88, range [42.69, 98.69]

Secondary structure (DSSP, 8-state):
--TT-GGGGGT-S-EEEE-SSEE-S--S-TT-TTSS-EEPPHHHHHHHHHHHHHHHHTT--EEEEE--SSSHHHHHHHHHHTT-EEEE--TT--S--SSPPTT-PPPPP--

Sequence (111 aa):
LCEGHPELFSIIDGIAQEAIWYDGTAFDDWNQKNGFDDENQSSLVDYYIGLLDRYKAAGLPVFNCEYALKKAPDAYLKSSSKGYIPYCTRRSLSKLSTTPPPGMKKNKSIN

Foldseek 3Di:
DCVVPVVVLVVDQAEEDEALAKAFDDAADQPDPRQIRHGDDVVSNVVVLVVRLVSVVSVHAYEYEHQHDPCVVVVLVVQVVSVHHYAYGTNNPPDHHPRGHPPDDDDDDPD

Radius of gyration: 14.9 Å; chains: 1; bounding box: 33×43×35 Å